Protein AF-A0A5N5GW68-F1 (afdb_monomer_lite)

Foldseek 3Di:
DDDDDDQPDAAQDPVNPCVVVLVVSLCVVCVVVVLNVLQPPDPPDDDDLVSQVVSVVNNLVRHPPVVSVVCVPPSRPNVD

Structure (mmCIF, N/CA/C/O backbone):
data_AF-A0A5N5GW68-F1
#
_entry.id   AF-A0A5N5GW68-F1
#
loop_
_atom_site.group_PDB
_atom_site.id
_atom_site.type_symbol
_atom_site.label_atom_id
_atom_site.label_alt_id
_atom_site.label_comp_id
_atom_site.label_asym_id
_atom_site.label_entity_id
_atom_site.label_seq_id
_atom_site.pdbx_PDB_ins_code
_atom_site.Cartn_x
_atom_site.Cartn_y
_atom_site.Cartn_z
_atom_site.occupancy
_atom_site.B_iso_or_equiv
_atom_site.auth_seq_id
_atom_site.auth_comp_id
_atom_site.auth_asym_id
_atom_site.auth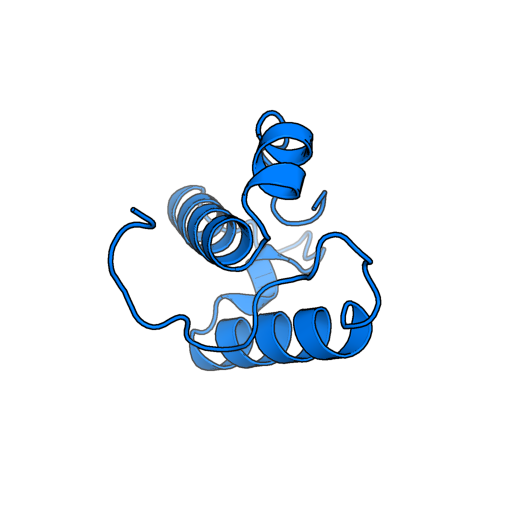_atom_id
_atom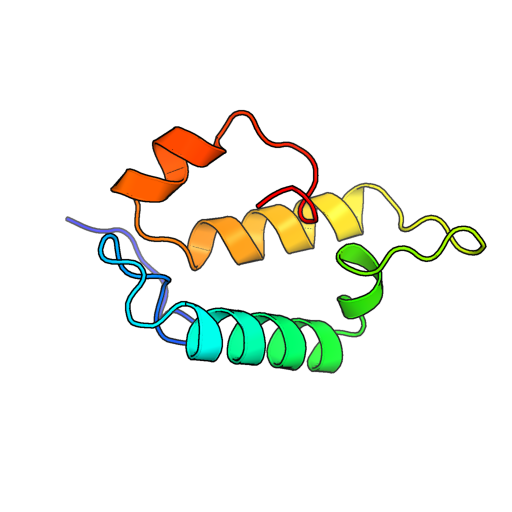_site.pdbx_PDB_model_num
ATOM 1 N N . MET A 1 1 ? 0.939 -19.110 -14.385 1.00 44.06 1 MET A N 1
ATOM 2 C CA . MET A 1 1 ? -0.498 -18.935 -14.099 1.00 44.06 1 MET A CA 1
ATOM 3 C C . MET A 1 1 ? -0.609 -18.014 -12.901 1.00 44.06 1 MET A C 1
ATOM 5 O O . MET A 1 1 ? -0.320 -18.448 -11.796 1.00 44.06 1 MET A O 1
ATOM 9 N N . SER A 1 2 ? -0.878 -16.731 -13.127 1.00 43.53 2 SER A N 1
ATOM 10 C CA . SER A 1 2 ? -1.112 -15.760 -12.057 1.00 43.53 2 SER A CA 1
ATOM 11 C C . SER A 1 2 ? -2.539 -15.932 -11.545 1.00 43.53 2 SER A C 1
ATOM 13 O O . SER A 1 2 ? -3.488 -16.019 -12.324 1.00 43.53 2 SER A O 1
ATOM 15 N N . ASN A 1 3 ? -2.664 -16.063 -10.229 1.00 43.03 3 ASN A N 1
ATOM 16 C CA . ASN A 1 3 ? -3.936 -16.230 -9.549 1.00 43.03 3 ASN A CA 1
ATOM 17 C C . ASN A 1 3 ? -4.881 -15.029 -9.756 1.00 43.03 3 ASN A C 1
ATOM 19 O O . ASN A 1 3 ? -4.458 -13.889 -9.921 1.00 43.03 3 ASN A O 1
ATOM 23 N N . LEU A 1 4 ? -6.165 -15.385 -9.710 1.00 55.62 4 LEU A N 1
ATOM 24 C CA . LEU A 1 4 ? -7.410 -14.649 -9.491 1.00 55.62 4 LEU A CA 1
ATOM 25 C C . LEU A 1 4 ? -7.372 -13.211 -8.918 1.00 55.62 4 LEU A C 1
ATOM 27 O O . LEU A 1 4 ? -6.585 -12.853 -8.049 1.00 55.62 4 LEU A O 1
ATOM 31 N N . ASN A 1 5 ? -8.455 -12.508 -9.276 1.00 59.44 5 ASN A N 1
ATOM 32 C CA . ASN A 1 5 ? -8.982 -11.220 -8.816 1.00 59.44 5 ASN A CA 1
ATOM 33 C C . ASN A 1 5 ? -8.437 -9.974 -9.520 1.00 59.44 5 ASN A C 1
ATOM 35 O O . ASN A 1 5 ? -7.332 -9.503 -9.254 1.00 59.44 5 ASN A O 1
ATOM 39 N N . LYS A 1 6 ? -9.315 -9.378 -10.341 1.00 77.50 6 LYS A N 1
ATOM 40 C CA . LYS A 1 6 ? -9.185 -8.037 -10.923 1.00 77.50 6 LYS A CA 1
ATOM 41 C C . LYS A 1 6 ? -8.681 -7.078 -9.838 1.00 77.50 6 LYS A C 1
ATOM 43 O O . LYS A 1 6 ? -9.337 -6.930 -8.805 1.00 77.50 6 LYS A O 1
ATOM 48 N N . LEU A 1 7 ? -7.478 -6.539 -10.023 1.00 85.38 7 LEU A N 1
ATOM 49 C CA . LEU A 1 7 ? -6.950 -5.503 -9.142 1.00 85.38 7 LEU A CA 1
ATOM 50 C C . LEU A 1 7 ? -7.858 -4.280 -9.223 1.00 85.38 7 LEU A C 1
ATOM 52 O O . LEU A 1 7 ? -8.451 -4.016 -10.272 1.00 85.38 7 LEU A O 1
ATOM 56 N N . ASP A 1 8 ? -7.957 -3.550 -8.119 1.00 90.38 8 ASP A N 1
ATOM 57 C CA . ASP A 1 8 ? -8.768 -2.338 -8.056 1.00 90.38 8 ASP A CA 1
ATOM 58 C C . ASP A 1 8 ? -8.164 -1.232 -8.942 1.00 90.38 8 ASP A C 1
ATOM 60 O O . ASP A 1 8 ? -8.889 -0.403 -9.489 1.00 90.38 8 ASP A O 1
ATOM 64 N N . PHE A 1 9 ? -6.841 -1.263 -9.140 1.00 92.44 9 PHE A N 1
ATOM 65 C CA . PHE A 1 9 ? -6.079 -0.405 -10.050 1.00 92.44 9 PHE A CA 1
ATOM 66 C C . PHE A 1 9 ? -4.740 -1.060 -10.438 1.00 92.44 9 PHE A C 1
ATOM 68 O O . PHE A 1 9 ? -4.425 -2.180 -10.033 1.00 92.44 9 PHE A O 1
ATOM 75 N N . THR A 1 10 ? -3.945 -0.383 -11.269 1.00 92.88 10 THR A N 1
ATOM 76 C CA . THR A 1 10 ? -2.659 -0.902 -11.759 1.00 92.88 10 THR A CA 1
ATOM 77 C C . THR A 1 10 ? -1.674 -1.130 -10.609 1.00 92.88 10 THR A C 1
ATOM 79 O O . THR A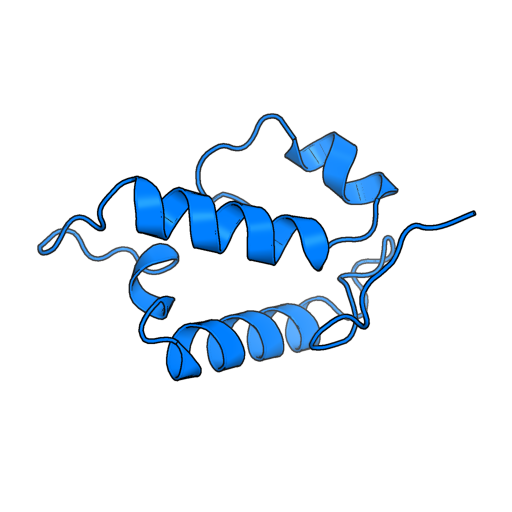 1 10 ? -1.373 -0.202 -9.864 1.00 92.88 10 THR A O 1
ATOM 82 N N . ALA A 1 11 ? -1.124 -2.342 -10.492 1.00 93.31 11 ALA A N 1
ATOM 83 C CA . ALA A 1 11 ? -0.098 -2.641 -9.494 1.00 93.31 11 ALA A CA 1
ATOM 84 C C . ALA A 1 11 ? 1.187 -1.821 -9.704 1.00 93.31 11 ALA A C 1
ATOM 86 O O . ALA A 1 11 ? 1.503 -1.430 -10.829 1.00 93.31 11 ALA A O 1
ATOM 87 N N . LEU A 1 12 ? 1.957 -1.611 -8.633 1.00 93.38 12 LEU A N 1
ATOM 88 C CA . LEU A 1 12 ? 3.284 -1.004 -8.704 1.00 93.38 12 LEU A CA 1
ATOM 89 C C . LEU A 1 12 ? 4.189 -1.865 -9.584 1.00 93.38 12 LEU A C 1
ATOM 91 O O . LEU A 1 12 ? 4.451 -3.027 -9.269 1.00 93.38 12 LEU A O 1
ATOM 95 N N . GLU A 1 13 ? 4.664 -1.292 -10.683 1.00 92.31 13 GLU A N 1
ATOM 96 C CA . GLU A 1 13 ? 5.563 -1.971 -11.603 1.00 92.31 13 GLU A CA 1
ATOM 97 C C . GLU A 1 13 ? 6.929 -2.209 -10.959 1.00 92.31 13 GLU A C 1
ATOM 99 O O . GLU A 1 13 ? 7.423 -1.385 -10.193 1.00 92.31 13 GLU A O 1
ATOM 104 N N . VAL A 1 14 ? 7.612 -3.281 -11.373 1.00 90.88 14 VAL A N 1
ATOM 105 C CA . VAL A 1 14 ? 9.005 -3.562 -10.966 1.00 90.88 14 VAL A CA 1
ATOM 106 C C . VAL A 1 14 ? 9.941 -2.392 -11.287 1.00 90.88 14 VAL A C 1
ATOM 108 O O . VAL A 1 14 ? 10.909 -2.155 -10.572 1.00 90.88 14 VAL A O 1
ATOM 111 N N . SER A 1 15 ? 9.638 -1.657 -12.360 1.00 91.69 15 SER A N 1
ATOM 112 C CA . SER A 1 15 ? 10.388 -0.481 -12.799 1.00 91.69 15 SER A CA 1
ATOM 113 C C . SER A 1 15 ? 10.220 0.734 -11.874 1.00 91.69 15 SER A C 1
ATOM 115 O O . SER A 1 15 ? 11.007 1.672 -11.966 1.00 91.69 15 SER A O 1
ATOM 117 N N . GLY A 1 16 ? 9.172 0.756 -11.042 1.00 91.00 16 GLY A N 1
ATOM 118 C CA . GLY A 1 16 ? 8.778 1.907 -10.230 1.00 91.00 16 GLY A CA 1
ATOM 119 C C . GLY A 1 16 ? 8.237 3.103 -11.026 1.00 91.00 16 GLY A C 1
ATOM 120 O O . GLY A 1 16 ? 7.896 4.121 -10.430 1.00 91.00 16 GLY A O 1
ATOM 121 N N . LYS A 1 17 ? 8.119 3.018 -12.360 1.00 94.50 17 LYS A N 1
ATOM 122 C CA . LYS A 1 17 ? 7.727 4.158 -13.214 1.00 94.50 17 LYS A CA 1
ATOM 123 C C . LYS A 1 17 ? 6.342 4.713 -12.890 1.00 94.50 17 LYS A C 1
ATOM 125 O O . LYS A 1 17 ? 6.107 5.907 -13.045 1.00 94.50 17 LYS A O 1
ATOM 130 N N . ASN A 1 18 ? 5.432 3.858 -12.431 1.00 94.81 18 ASN A N 1
ATOM 131 C CA . ASN A 1 18 ? 4.078 4.241 -12.049 1.00 94.81 18 ASN A CA 1
ATOM 132 C C . ASN A 1 18 ? 3.923 4.540 -10.547 1.00 94.81 18 ASN A C 1
ATOM 134 O O . ASN A 1 18 ? 2.790 4.674 -10.094 1.00 94.81 18 ASN A O 1
ATOM 138 N N . TYR A 1 19 ? 5.016 4.677 -9.783 1.00 92.81 19 TYR A N 1
ATOM 139 C CA . TYR A 1 19 ? 4.971 4.840 -8.324 1.00 92.81 19 TYR A CA 1
ATOM 140 C C . TYR A 1 19 ? 4.056 5.981 -7.865 1.00 92.81 19 TYR A C 1
ATOM 142 O O . TYR A 1 19 ? 3.189 5.762 -7.025 1.00 92.81 19 TYR A O 1
ATOM 150 N N . LEU A 1 20 ? 4.173 7.178 -8.454 1.00 94.88 20 LEU A N 1
ATOM 151 C CA . LEU A 1 20 ? 3.342 8.324 -8.055 1.00 94.88 20 LEU A CA 1
ATOM 152 C C . LEU A 1 20 ? 1.847 8.066 -8.270 1.00 94.88 20 LEU A C 1
ATOM 154 O O . LEU A 1 20 ? 1.038 8.364 -7.392 1.00 94.88 20 LEU A O 1
ATOM 158 N N . LYS A 1 21 ? 1.489 7.477 -9.415 1.00 95.69 21 LYS A N 1
ATOM 159 C CA . LYS A 1 21 ? 0.106 7.105 -9.724 1.00 95.69 21 LYS A CA 1
ATOM 160 C C . LYS A 1 21 ? -0.393 6.027 -8.760 1.00 95.69 21 LYS A C 1
ATOM 162 O O . LYS A 1 21 ? -1.471 6.159 -8.196 1.00 95.69 21 LYS A O 1
ATOM 167 N N . TRP A 1 22 ? 0.424 5.007 -8.516 1.00 95.69 22 TRP A N 1
ATOM 168 C CA . TRP A 1 22 ? 0.110 3.924 -7.592 1.00 95.69 22 TRP A CA 1
ATOM 169 C C . TRP A 1 22 ? -0.139 4.431 -6.163 1.00 95.69 22 TRP A C 1
ATOM 171 O O . TRP A 1 22 ? -1.140 4.067 -5.552 1.00 95.69 22 TRP A O 1
ATOM 181 N N . VAL A 1 23 ? 0.706 5.335 -5.649 1.00 93.56 23 VAL A N 1
ATOM 182 C CA . VAL A 1 23 ? 0.512 5.956 -4.326 1.00 93.56 23 VAL A CA 1
ATOM 183 C C . VAL A 1 23 ? -0.810 6.725 -4.264 1.00 93.56 23 VAL A C 1
ATOM 185 O O . VAL A 1 23 ? -1.513 6.658 -3.254 1.00 93.56 23 VAL A O 1
ATOM 188 N N . GLN A 1 24 ? -1.163 7.462 -5.321 1.00 95.50 24 GLN A N 1
ATOM 189 C CA . GLN A 1 24 ? -2.436 8.185 -5.386 1.00 95.50 24 GLN A CA 1
ATOM 190 C C . GLN A 1 24 ? -3.632 7.228 -5.364 1.00 95.50 24 GLN A C 1
ATOM 192 O O . GLN A 1 24 ? -4.558 7.441 -4.579 1.00 95.50 24 GLN A O 1
ATOM 197 N N . ASP A 1 25 ? -3.582 6.159 -6.158 1.00 95.75 25 ASP A N 1
ATOM 198 C CA . ASP A 1 25 ? -4.644 5.158 -6.225 1.00 95.75 25 ASP A CA 1
ATOM 199 C C . ASP A 1 25 ? -4.820 4.430 -4.873 1.00 95.75 25 ASP A C 1
ATOM 201 O O . ASP A 1 25 ? -5.947 4.293 -4.388 1.00 95.75 25 ASP A O 1
ATOM 205 N N . VAL A 1 26 ? -3.721 4.062 -4.191 1.00 94.38 26 VAL A N 1
ATOM 206 C CA . VAL A 1 26 ? -3.748 3.502 -2.822 1.00 94.38 26 VAL A CA 1
ATOM 207 C C . VAL A 1 26 ? -4.413 4.479 -1.851 1.00 94.38 26 VAL A C 1
ATOM 209 O O . VAL A 1 26 ? -5.350 4.104 -1.143 1.00 94.38 26 VAL A O 1
ATOM 212 N N . LYS A 1 27 ? -3.970 5.743 -1.819 1.00 94.44 27 LYS A N 1
ATOM 213 C CA . LYS A 1 27 ? -4.516 6.761 -0.905 1.00 94.44 27 LYS A CA 1
ATOM 214 C C . LYS A 1 27 ? -6.010 6.983 -1.129 1.00 94.44 27 LYS A C 1
ATOM 216 O O . LYS A 1 27 ? -6.767 7.052 -0.158 1.00 94.44 27 LYS A O 1
ATOM 221 N N . LEU A 1 28 ? -6.448 7.074 -2.384 1.00 95.94 28 LEU A N 1
ATOM 222 C CA . LEU A 1 28 ? -7.855 7.272 -2.724 1.00 95.94 28 LEU A CA 1
ATOM 223 C C . LEU A 1 28 ? -8.703 6.065 -2.306 1.00 95.94 28 LEU A C 1
ATOM 225 O O . LEU A 1 28 ? -9.750 6.236 -1.681 1.00 95.94 28 LEU A O 1
ATOM 229 N N . HIS A 1 29 ? -8.221 4.850 -2.572 1.00 95.38 29 HIS A N 1
ATOM 230 C CA . HIS A 1 29 ? -8.924 3.625 -2.202 1.00 95.38 29 HIS A CA 1
ATOM 231 C C . HIS A 1 29 ? -9.064 3.478 -0.679 1.00 95.38 29 HIS A C 1
ATOM 233 O O . HIS A 1 29 ? -10.144 3.167 -0.173 1.00 95.38 29 HIS A O 1
ATOM 239 N N . LEU A 1 30 ? -7.995 3.754 0.075 1.00 94.00 30 LEU A N 1
ATOM 240 C CA . LEU A 1 30 ? -8.033 3.731 1.538 1.00 94.00 30 LEU A CA 1
ATOM 241 C C . LEU A 1 30 ? -8.929 4.834 2.111 1.00 94.00 30 LEU A C 1
ATOM 243 O O . LEU A 1 30 ? -9.627 4.592 3.096 1.00 94.00 30 LEU A O 1
ATOM 247 N N . THR A 1 31 ? -8.968 6.015 1.484 1.00 94.19 31 THR A N 1
ATOM 248 C CA . THR A 1 31 ? -9.895 7.100 1.858 1.00 94.19 31 THR A CA 1
ATOM 249 C C . THR A 1 31 ? -11.342 6.651 1.698 1.00 94.19 31 THR A C 1
ATOM 251 O O . THR A 1 31 ? -12.116 6.752 2.644 1.00 94.19 31 THR A O 1
ATOM 254 N N . ALA A 1 32 ? -11.693 6.067 0.547 1.00 95.31 32 ALA A N 1
ATOM 255 C CA . ALA A 1 32 ? -13.041 5.561 0.284 1.00 95.31 32 ALA A CA 1
ATOM 256 C C . ALA A 1 32 ? -13.487 4.475 1.283 1.00 95.31 32 ALA A C 1
ATOM 258 O O . ALA A 1 32 ? -14.681 4.281 1.499 1.00 95.31 32 ALA A O 1
ATOM 259 N N . LYS A 1 33 ? -12.533 3.773 1.909 1.00 92.38 33 LYS A N 1
ATOM 260 C CA . LYS A 1 33 ? -12.783 2.740 2.924 1.00 92.38 33 LYS A CA 1
ATOM 261 C C . LYS A 1 33 ? -12.664 3.227 4.371 1.00 92.38 33 LYS A C 1
ATOM 263 O O . LYS A 1 33 ? -12.813 2.408 5.273 1.00 92.38 33 LYS A O 1
ATOM 268 N N . ASN A 1 34 ? -12.400 4.513 4.619 1.00 90.56 34 ASN A N 1
ATOM 269 C CA . ASN A 1 34 ? -12.085 5.045 5.955 1.00 90.56 34 ASN A CA 1
ATOM 270 C C . ASN A 1 34 ? -10.902 4.317 6.633 1.00 90.56 34 ASN A C 1
ATOM 272 O O . ASN A 1 34 ? -10.886 4.101 7.846 1.00 90.56 34 ASN A O 1
ATOM 276 N N . LEU A 1 35 ? -9.916 3.905 5.831 1.00 91.62 35 LEU A N 1
ATOM 277 C CA . LEU A 1 35 ? -8.702 3.201 6.259 1.00 91.62 35 LEU A CA 1
ATOM 278 C C . LEU A 1 35 ? -7.427 4.023 6.036 1.00 91.62 35 LEU A C 1
ATOM 280 O O . LEU A 1 35 ? -6.339 3.546 6.342 1.00 91.62 35 LEU A O 1
ATOM 284 N N . ARG A 1 36 ? -7.540 5.248 5.506 1.00 88.50 36 ARG A N 1
ATOM 285 C CA . ARG A 1 36 ? -6.386 6.106 5.198 1.00 88.50 36 ARG A CA 1
ATOM 286 C C . ARG A 1 36 ? -5.504 6.372 6.416 1.00 88.50 36 ARG A C 1
ATOM 288 O O . ARG A 1 36 ? -4.288 6.352 6.282 1.00 88.50 36 ARG A O 1
ATOM 295 N N . LEU A 1 37 ? -6.110 6.507 7.592 1.00 86.31 37 LEU A N 1
ATOM 296 C CA . LEU A 1 37 ? -5.384 6.731 8.837 1.00 86.31 37 LEU A CA 1
ATOM 297 C C . LEU A 1 37 ? -4.333 5.626 9.111 1.00 86.31 37 LEU A C 1
ATOM 299 O O . LEU A 1 37 ? -3.352 5.865 9.802 1.00 86.31 37 LEU A O 1
ATOM 303 N N . ALA A 1 38 ? -4.485 4.415 8.543 1.00 84.50 38 ALA A N 1
ATOM 304 C CA . ALA A 1 38 ? -3.553 3.296 8.757 1.00 84.50 38 ALA A CA 1
ATOM 305 C C . ALA A 1 38 ? -2.170 3.542 8.148 1.00 84.50 38 ALA A C 1
ATOM 307 O O . ALA A 1 38 ? -1.193 2.938 8.580 1.00 84.50 38 ALA A O 1
ATOM 308 N N . ILE A 1 39 ? -2.090 4.434 7.161 1.00 83.94 39 ILE A N 1
ATOM 309 C CA . ILE A 1 39 ? -0.839 4.842 6.516 1.00 83.94 39 ILE A CA 1
ATOM 310 C C . ILE A 1 39 ? -0.418 6.266 6.904 1.00 83.94 39 ILE A C 1
ATOM 312 O O . ILE A 1 39 ? 0.580 6.759 6.390 1.00 83.94 39 ILE A O 1
ATOM 316 N N . GLU A 1 40 ? -1.169 6.937 7.780 1.00 83.56 40 GLU A N 1
ATOM 317 C CA . GLU A 1 40 ? -0.851 8.278 8.279 1.00 83.56 40 GLU A CA 1
ATOM 318 C C . GLU A 1 40 ? -0.333 8.182 9.708 1.00 83.56 40 GLU A C 1
ATOM 320 O O . GLU A 1 40 ? -0.815 7.369 10.494 1.00 83.56 40 GLU A O 1
ATOM 325 N N . GLU A 1 41 ? 0.667 8.990 10.048 1.00 65.25 41 GLU A N 1
ATOM 326 C CA . GLU A 1 41 ? 1.205 9.095 11.404 1.00 65.25 41 GLU A CA 1
ATOM 327 C C . GLU A 1 41 ? 0.237 9.875 12.305 1.00 65.25 41 GLU A C 1
ATOM 329 O O . GLU A 1 41 ? 0.488 11.020 12.660 1.00 65.25 41 GLU A O 1
ATOM 334 N N . GLU A 1 42 ? -0.894 9.273 12.674 1.00 63.44 42 GLU A N 1
ATOM 335 C CA . GLU A 1 42 ? -1.695 9.783 13.789 1.00 63.44 42 GLU A CA 1
ATOM 336 C C . GLU A 1 42 ? -1.260 9.108 15.094 1.00 63.44 42 GLU A C 1
ATOM 338 O O . GLU A 1 42 ? -1.375 7.892 15.261 1.00 63.44 42 GLU A O 1
ATOM 343 N N . THR A 1 43 ? -0.733 9.914 16.016 1.00 58.47 43 THR A N 1
ATOM 344 C CA . THR A 1 43 ? -0.315 9.520 17.372 1.00 58.47 43 THR A CA 1
ATOM 345 C C . THR A 1 43 ? -1.478 9.403 18.354 1.00 58.47 43 THR A C 1
ATOM 347 O O . THR A 1 43 ? -1.361 8.681 19.341 1.00 58.47 43 THR A O 1
ATOM 350 N N . ASP A 1 44 ? -2.603 10.065 18.077 1.00 63.09 44 ASP A N 1
ATOM 351 C CA . ASP A 1 44 ? -3.685 10.232 19.055 1.00 63.09 44 ASP A CA 1
ATOM 352 C C . ASP A 1 44 ? -4.797 9.178 18.931 1.00 63.09 44 ASP A C 1
ATOM 354 O O . ASP A 1 44 ? -5.637 9.058 19.823 1.00 63.09 44 ASP A O 1
ATOM 358 N N . ASN A 1 45 ? -4.806 8.384 17.853 1.00 64.44 45 ASN A N 1
ATOM 359 C CA . ASN A 1 45 ? -5.812 7.345 17.641 1.00 64.44 45 ASN A CA 1
ATOM 360 C C . ASN A 1 45 ? -5.191 6.083 17.014 1.00 64.44 45 ASN A C 1
ATOM 362 O O . ASN A 1 45 ? -5.218 5.913 15.790 1.00 64.44 45 ASN A O 1
ATOM 366 N N . PRO A 1 46 ? -4.593 5.192 17.828 1.00 65.88 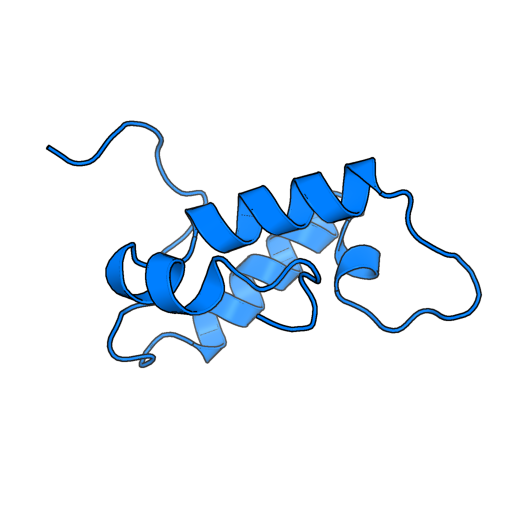46 PRO A N 1
ATOM 367 C CA . PRO A 1 46 ? -3.947 3.993 17.319 1.00 65.88 46 PRO A CA 1
ATOM 368 C C . PRO A 1 46 ? -4.964 3.115 16.590 1.00 65.88 46 PRO A C 1
ATOM 370 O O . PRO A 1 46 ? -6.017 2.741 17.110 1.00 65.88 46 PRO A O 1
ATOM 373 N N . ILE A 1 47 ? -4.642 2.777 15.348 1.00 75.62 47 ILE A N 1
ATOM 374 C CA . ILE A 1 47 ? -5.489 1.926 14.522 1.00 75.62 47 ILE A CA 1
ATOM 375 C C . ILE A 1 47 ? -5.327 0.485 14.954 1.00 75.62 47 ILE A C 1
ATOM 377 O O . ILE A 1 47 ? -4.215 -0.019 15.077 1.00 75.62 47 ILE A O 1
ATOM 381 N N . GLY A 1 48 ? -6.459 -0.185 15.168 1.00 84.12 48 GLY A N 1
ATOM 382 C CA . GLY A 1 48 ? -6.461 -1.585 15.570 1.00 84.12 48 GLY A CA 1
ATOM 383 C C . GLY A 1 48 ? -5.736 -2.479 14.561 1.00 84.12 48 GLY A C 1
ATOM 384 O O . GLY A 1 48 ? -5.887 -2.311 13.348 1.00 84.12 48 GLY A O 1
ATOM 385 N N . GLU A 1 49 ? -5.018 -3.478 15.073 1.00 85.88 49 GLU A N 1
ATOM 386 C CA . GLU A 1 49 ? -4.192 -4.427 14.310 1.00 85.88 49 GLU A CA 1
ATOM 387 C C . GLU A 1 49 ? -4.920 -5.037 13.103 1.00 85.88 49 GLU A C 1
ATOM 389 O O . GLU A 1 49 ? -4.345 -5.176 12.026 1.00 85.88 49 GLU A O 1
ATOM 394 N N . ALA A 1 50 ? -6.218 -5.326 13.236 1.00 88.81 50 ALA A N 1
ATOM 395 C CA . ALA A 1 50 ? -7.036 -5.861 12.148 1.00 88.81 50 ALA A CA 1
ATOM 396 C C . ALA A 1 50 ? -7.134 -4.910 10.938 1.00 88.81 50 ALA A C 1
ATOM 398 O O . ALA A 1 50 ? -7.072 -5.350 9.786 1.00 88.81 50 ALA A O 1
ATOM 399 N N . LYS A 1 51 ? -7.268 -3.598 11.175 1.00 90.19 51 LYS A N 1
ATOM 400 C CA . LYS A 1 51 ? -7.287 -2.588 10.106 1.00 90.19 51 LYS A CA 1
ATOM 401 C C . LYS A 1 51 ? -5.904 -2.463 9.471 1.00 90.19 51 LYS A C 1
ATOM 403 O O . LYS A 1 51 ? -5.815 -2.440 8.247 1.00 90.19 51 LYS A O 1
ATOM 408 N N . THR A 1 52 ? -4.844 -2.470 10.278 1.00 88.81 52 THR A N 1
ATOM 409 C CA . THR A 1 52 ? -3.452 -2.463 9.800 1.00 88.81 52 THR A CA 1
ATOM 410 C C . THR A 1 52 ? -3.170 -3.663 8.895 1.00 88.81 52 THR A C 1
ATOM 412 O O . THR A 1 52 ? -2.732 -3.488 7.759 1.00 88.81 52 THR A O 1
ATOM 415 N N . ALA A 1 53 ? -3.527 -4.875 9.330 1.00 88.94 53 ALA A N 1
ATOM 416 C CA . ALA A 1 53 ? -3.385 -6.093 8.536 1.00 88.94 53 ALA A CA 1
ATOM 417 C C . ALA A 1 53 ? -4.203 -6.038 7.234 1.00 88.94 53 ALA A C 1
ATOM 419 O O . ALA A 1 53 ? -3.708 -6.421 6.173 1.00 88.94 53 ALA A O 1
ATOM 420 N N . THR A 1 54 ? -5.430 -5.506 7.284 1.00 91.75 54 THR A N 1
ATOM 421 C CA . THR A 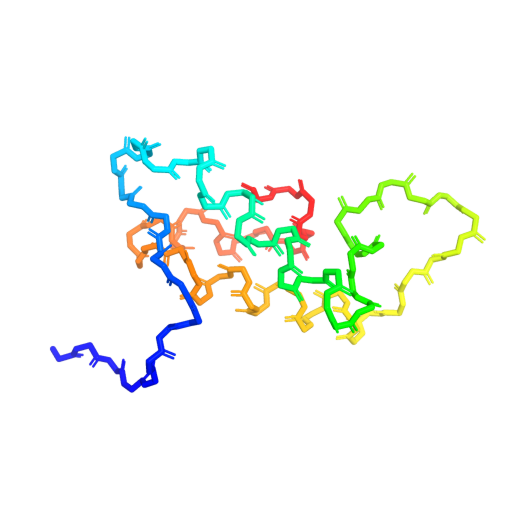1 54 ? -6.284 -5.325 6.096 1.00 91.75 54 THR A CA 1
ATOM 422 C C . THR A 1 54 ? -5.617 -4.422 5.058 1.00 91.75 54 THR A C 1
ATOM 424 O O . THR A 1 54 ? -5.573 -4.761 3.874 1.00 91.75 54 THR A O 1
ATOM 427 N N . VAL A 1 55 ? -5.062 -3.289 5.494 1.00 92.69 55 VAL A N 1
ATOM 428 C CA . VAL A 1 55 ? -4.343 -2.358 4.614 1.00 92.69 55 VAL A CA 1
ATOM 429 C C . VAL A 1 55 ? -3.061 -2.989 4.078 1.00 92.69 55 VAL A C 1
ATOM 431 O O . VAL A 1 55 ? -2.767 -2.859 2.892 1.00 92.69 55 VAL A O 1
ATOM 434 N N . MET A 1 56 ? -2.347 -3.753 4.900 1.00 90.88 56 MET A N 1
ATOM 435 C CA . MET A 1 56 ? -1.124 -4.432 4.485 1.00 90.88 56 MET A CA 1
ATOM 436 C C . MET A 1 56 ? -1.370 -5.471 3.386 1.00 90.88 56 MET A C 1
ATOM 438 O O . MET A 1 56 ? -0.672 -5.494 2.369 1.00 90.88 56 MET A O 1
ATOM 442 N N . ILE A 1 57 ? -2.401 -6.305 3.549 1.00 90.44 57 ILE A N 1
ATOM 443 C CA . ILE A 1 57 ? -2.828 -7.278 2.534 1.00 90.44 57 ILE A CA 1
ATOM 444 C C . ILE A 1 57 ? -3.223 -6.555 1.242 1.00 90.44 57 ILE A C 1
ATOM 446 O O . ILE A 1 57 ? -2.847 -6.985 0.149 1.00 90.44 57 ILE A O 1
ATOM 450 N N . PHE A 1 58 ? -3.947 -5.439 1.363 1.00 91.88 58 PHE A N 1
ATOM 451 C CA . PHE A 1 58 ? -4.372 -4.636 0.223 1.00 91.88 58 PHE A CA 1
ATOM 452 C C . PHE A 1 58 ? -3.187 -4.074 -0.572 1.00 91.88 58 PHE A C 1
ATOM 454 O O . PHE A 1 58 ? -3.140 -4.245 -1.792 1.00 91.88 58 PHE A O 1
ATOM 461 N N . ILE A 1 59 ? -2.220 -3.447 0.105 1.00 91.25 59 ILE A N 1
ATOM 462 C CA . ILE A 1 59 ? -1.033 -2.867 -0.533 1.00 91.25 59 ILE A CA 1
ATOM 463 C C . ILE A 1 59 ? -0.204 -3.966 -1.204 1.00 91.25 59 ILE A C 1
ATOM 465 O O . ILE A 1 59 ? 0.130 -3.837 -2.380 1.00 91.25 59 ILE A O 1
ATOM 469 N N . ARG A 1 60 ? 0.060 -5.083 -0.511 1.00 89.75 60 ARG A N 1
ATOM 470 C CA . ARG A 1 60 ? 0.827 -6.215 -1.064 1.00 89.75 60 ARG A CA 1
ATOM 471 C C . ARG A 1 60 ? 0.197 -6.765 -2.341 1.00 89.75 60 ARG A C 1
ATOM 473 O O . ARG A 1 60 ? 0.910 -6.960 -3.317 1.00 89.75 60 ARG A O 1
ATOM 480 N N . ARG A 1 61 ? -1.131 -6.925 -2.377 1.00 90.56 61 ARG A N 1
ATOM 481 C CA . ARG A 1 61 ? -1.865 -7.368 -3.576 1.00 90.56 61 ARG A CA 1
ATOM 482 C C . ARG A 1 61 ? -1.695 -6.419 -4.770 1.00 90.56 61 ARG A C 1
ATOM 484 O O . ARG A 1 61 ? -1.788 -6.861 -5.910 1.00 90.56 61 ARG A O 1
ATOM 491 N N . HIS A 1 62 ? -1.442 -5.138 -4.516 1.00 92.44 62 HIS A N 1
ATOM 492 C CA . HIS A 1 62 ? -1.239 -4.118 -5.543 1.00 92.44 62 HIS A CA 1
ATOM 493 C C . HIS A 1 62 ? 0.242 -3.825 -5.812 1.00 92.44 62 HIS A C 1
ATOM 495 O O . HIS A 1 62 ? 0.556 -2.833 -6.460 1.00 92.44 62 HIS A O 1
ATOM 501 N N . ILE A 1 63 ? 1.165 -4.675 -5.367 1.00 90.94 63 ILE A N 1
ATOM 502 C CA . ILE A 1 63 ? 2.587 -4.599 -5.707 1.00 90.94 63 ILE A CA 1
ATOM 503 C C . ILE A 1 63 ? 2.933 -5.799 -6.589 1.00 90.94 63 ILE A C 1
ATOM 505 O O . ILE A 1 63 ? 2.443 -6.903 -6.359 1.00 90.94 63 ILE A O 1
ATOM 509 N N . HIS A 1 64 ? 3.780 -5.603 -7.599 1.00 90.00 64 HIS A N 1
ATOM 510 C CA . HIS A 1 64 ? 4.245 -6.703 -8.440 1.00 90.00 64 HIS A CA 1
ATOM 511 C C . HIS A 1 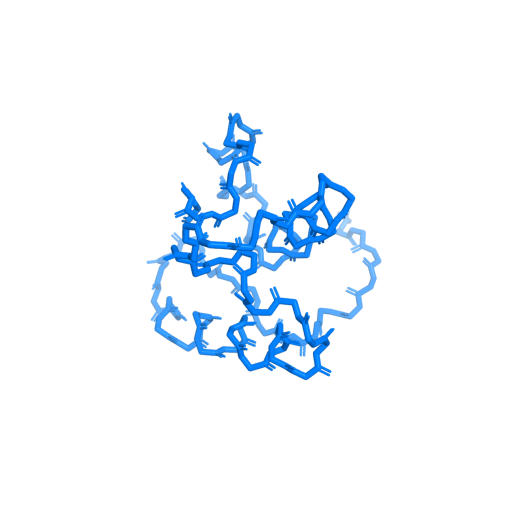64 ? 4.944 -7.799 -7.612 1.00 90.00 64 HIS A C 1
ATOM 513 O O . HIS A 1 64 ? 5.744 -7.494 -6.732 1.00 90.00 64 HIS A O 1
ATOM 519 N N . ASP A 1 65 ? 4.723 -9.075 -7.930 1.00 84.69 65 ASP A N 1
ATOM 520 C CA . ASP A 1 65 ? 5.187 -10.225 -7.130 1.00 84.69 65 ASP A CA 1
ATOM 521 C C . ASP A 1 65 ? 6.699 -10.207 -6.814 1.00 84.69 65 ASP A C 1
ATOM 523 O O . ASP A 1 65 ? 7.116 -10.455 -5.685 1.00 84.69 65 ASP A O 1
ATOM 527 N N . ILE A 1 66 ? 7.539 -9.833 -7.789 1.00 86.75 66 ILE A N 1
ATOM 528 C CA . ILE A 1 66 ? 8.998 -9.644 -7.601 1.00 86.75 66 ILE A CA 1
ATOM 529 C C . ILE A 1 66 ? 9.325 -8.609 -6.511 1.00 86.75 66 ILE A C 1
ATOM 531 O O . ILE A 1 66 ? 10.335 -8.729 -5.823 1.00 86.75 66 ILE A O 1
ATOM 535 N N . LEU A 1 67 ? 8.508 -7.566 -6.372 1.00 84.44 67 LEU A N 1
ATOM 536 C CA . LEU A 1 67 ? 8.659 -6.576 -5.313 1.00 84.44 67 LEU A CA 1
ATOM 537 C C . LEU A 1 67 ? 8.078 -7.101 -3.994 1.00 84.44 67 LEU A C 1
ATOM 539 O O . LEU A 1 67 ? 8.693 -6.886 -2.954 1.00 84.44 67 LEU A O 1
ATOM 543 N N . GLN A 1 68 ? 6.967 -7.847 -4.011 1.00 82.31 68 GLN A N 1
ATOM 544 C CA . GLN A 1 68 ? 6.381 -8.421 -2.790 1.00 82.31 68 GLN A CA 1
ATOM 545 C C . GLN A 1 68 ? 7.392 -9.251 -1.988 1.00 82.31 68 GLN A C 1
ATOM 547 O O . GLN A 1 68 ? 7.420 -9.142 -0.766 1.00 82.31 68 GLN A O 1
ATOM 552 N N . THR A 1 69 ? 8.266 -10.023 -2.645 1.00 79.94 69 THR A N 1
ATOM 553 C CA . THR A 1 69 ? 9.308 -10.805 -1.949 1.00 79.94 69 THR A CA 1
ATOM 554 C C . THR A 1 69 ? 10.321 -9.929 -1.210 1.00 79.94 69 THR A C 1
ATOM 556 O O . THR A 1 69 ? 10.784 -10.315 -0.140 1.00 79.94 69 THR A O 1
ATOM 559 N N . LYS A 1 70 ? 10.623 -8.725 -1.718 1.00 79.38 70 LYS A N 1
ATOM 560 C CA . LYS A 1 70 ? 11.488 -7.747 -1.031 1.00 79.38 70 LYS A CA 1
ATOM 561 C C . LYS A 1 70 ? 10.808 -7.125 0.186 1.00 79.38 70 LYS A C 1
ATOM 563 O O . LYS A 1 70 ? 11.474 -6.784 1.158 1.00 79.38 70 LYS A O 1
ATOM 568 N N . TYR A 1 71 ? 9.490 -6.983 0.126 1.00 75.12 71 TYR A N 1
ATOM 569 C CA . TYR A 1 71 ? 8.693 -6.299 1.140 1.00 75.12 71 TYR A CA 1
ATOM 570 C C . TYR A 1 71 ? 7.987 -7.246 2.122 1.00 75.12 71 TYR A C 1
ATOM 572 O O . TYR A 1 71 ? 7.295 -6.790 3.030 1.00 75.12 71 TYR A O 1
ATOM 580 N N . LEU A 1 72 ? 8.176 -8.561 1.982 1.00 74.88 72 LEU A N 1
ATOM 581 C CA . LEU A 1 72 ? 7.464 -9.578 2.759 1.00 74.88 72 LEU A CA 1
ATOM 582 C C . LEU A 1 72 ? 7.709 -9.462 4.274 1.00 74.88 72 LEU A C 1
ATOM 584 O O . LEU A 1 72 ? 6.795 -9.707 5.058 1.00 74.88 72 LEU A O 1
ATOM 588 N N . ALA A 1 73 ? 8.919 -9.051 4.666 1.00 78.38 73 ALA A N 1
ATOM 589 C CA . ALA A 1 73 ? 9.321 -8.873 6.063 1.00 78.38 73 ALA A CA 1
ATOM 590 C C . ALA A 1 73 ? 8.858 -7.542 6.684 1.00 78.38 73 ALA A C 1
ATOM 592 O O . ALA A 1 73 ? 9.071 -7.316 7.871 1.00 78.38 73 ALA A O 1
ATOM 593 N N . LYS A 1 74 ? 8.262 -6.630 5.904 1.00 80.81 74 LYS A N 1
ATOM 594 C CA . LYS A 1 74 ? 7.662 -5.410 6.455 1.00 80.81 74 LYS A CA 1
ATOM 595 C C . LYS A 1 74 ? 6.309 -5.769 7.048 1.00 80.81 74 LYS A C 1
ATOM 597 O O . LYS A 1 74 ? 5.507 -6.391 6.361 1.00 80.81 74 LYS A O 1
ATOM 602 N N . GLU A 1 75 ? 6.054 -5.370 8.286 1.00 76.44 75 GLU A N 1
ATOM 603 C CA . GLU A 1 75 ? 4.765 -5.576 8.972 1.00 76.44 75 GLU A CA 1
ATOM 604 C C . GLU A 1 75 ? 3.950 -4.281 9.078 1.00 76.44 75 GLU A C 1
ATOM 606 O O . GLU A 1 75 ? 2.733 -4.325 9.241 1.00 76.44 75 GLU A O 1
ATOM 611 N N . ASP A 1 76 ? 4.610 -3.135 8.898 1.00 79.06 76 ASP A N 1
ATOM 612 C CA . ASP A 1 76 ? 3.989 -1.816 8.903 1.00 79.06 76 ASP A CA 1
ATOM 613 C C . ASP A 1 76 ? 3.671 -1.360 7.464 1.00 79.06 76 ASP A C 1
ATOM 615 O O . ASP A 1 76 ? 4.594 -1.263 6.644 1.00 79.06 76 ASP A O 1
ATOM 619 N N . PRO A 1 77 ? 2.401 -1.054 7.131 1.00 77.06 77 PRO A N 1
ATOM 620 C CA . PRO A 1 77 ? 2.027 -0.512 5.827 1.00 77.06 77 PRO A CA 1
ATOM 621 C C . PRO A 1 77 ? 2.640 0.864 5.528 1.00 77.06 77 PRO A C 1
ATOM 623 O O . PRO A 1 77 ? 2.702 1.238 4.360 1.00 77.06 77 PRO A O 1
ATOM 626 N N . ARG A 1 78 ? 3.121 1.605 6.535 1.00 80.25 78 ARG A N 1
ATOM 627 C CA . ARG A 1 78 ? 3.874 2.861 6.356 1.00 80.25 78 ARG A CA 1
ATOM 628 C C . ARG A 1 78 ? 5.307 2.629 5.875 1.00 80.25 78 ARG A C 1
ATOM 630 O O . ARG A 1 78 ? 5.932 3.536 5.337 1.00 80.25 78 ARG A O 1
ATOM 637 N N . ALA A 1 79 ? 5.839 1.425 6.083 1.00 74.44 79 ALA A N 1
ATOM 638 C CA . ALA A 1 79 ? 7.213 1.060 5.747 1.00 74.44 79 ALA A CA 1
ATOM 639 C C . ALA A 1 79 ? 7.354 0.396 4.360 1.00 74.44 79 ALA A C 1
ATOM 641 O O . ALA A 1 79 ? 8.424 -0.156 4.060 1.00 74.44 79 ALA A O 1
ATOM 642 N N . LEU A 1 80 ? 6.276 0.411 3.564 1.00 71.19 80 LEU A N 1
ATOM 643 C CA . LEU A 1 80 ? 6.191 -0.064 2.178 1.00 71.19 80 LEU A CA 1
ATOM 644 C C . LEU A 1 80 ? 6.347 1.089 1.183 1.00 71.19 80 LEU A C 1
ATOM 646 O O . LEU A 1 80 ? 7.132 0.905 0.226 1.00 71.19 80 LEU A O 1
#

Sequence (80 aa):
MSNLNKLDFTALEVSGKNYLKWVQDVKLHLTAKNLRLAIEEETDNPIGEAKTATVMIFIRRHIHDILQTKYLAKEDPRAL

Secondary structure (DSSP, 8-state):
---S---SSPPBPTT-TTHHHHHHHHHHHHHHTT-GGGGS--SSSPPPHHHHHHHHHHHHHTB-HHHHHHHTT---GGG-

Radius of gyration: 12.75 Å; chains: 1; bounding box: 24×29×33 Å

pLDDT: mean 83.82, std 12.75, range [43.03, 95.94]

Organism: NCBI:txid2448454